Protein AF-A0A6A0AUH9-F1 (afdb_monomer_lite)

Organism: NCBI:txid2705029

Foldseek 3Di:
DPDDPPFQKDKDKDWDDPPPAIKIKIKMWAAAPVGDMDIFIDMDRDPVVRNVVRVVVCVVVPSVVRRVND

Radius of gyration: 13.19 Å; chains: 1; bounding box: 32×17×36 Å

InterPro domains:
  IPR036803 Porphobilinogen deaminase, C-terminal domain superfamily [G3DSA:3.30.160.40] (1-69)
  IPR036803 Porphobilinogen deaminase, C-terminal domain superfamily [SSF54782] (1-66)

Structure (mmCIF, N/CA/C/O backbone):
data_AF-A0A6A0AUH9-F1
#
_entry.id   AF-A0A6A0AUH9-F1
#
loop_
_atom_site.group_PDB
_atom_site.id
_atom_site.type_symbol
_atom_site.label_atom_id
_atom_site.label_alt_id
_atom_site.label_comp_id
_atom_site.label_asym_id
_atom_site.label_entity_id
_atom_site.label_seq_id
_atom_site.pdbx_PDB_ins_code
_atom_site.Cartn_x
_atom_site.Cartn_y
_atom_site.Cartn_z
_atom_site.occupancy
_atom_site.B_iso_or_equiv
_atom_site.auth_seq_id
_atom_site.auth_comp_id
_atom_site.auth_asym_id
_atom_site.auth_atom_id
_atom_site.pdbx_PDB_model_num
ATOM 1 N N . MET A 1 1 ? 6.585 -6.841 0.617 1.00 61.84 1 MET A N 1
ATOM 2 C CA . MET A 1 1 ? 7.027 -5.788 -0.323 1.00 61.84 1 MET A CA 1
ATOM 3 C C . MET A 1 1 ? 8.545 -5.721 -0.442 1.00 61.84 1 MET A C 1
ATOM 5 O O . MET A 1 1 ? 9.003 -5.613 -1.564 1.00 61.84 1 MET A O 1
ATOM 9 N N . GLY A 1 2 ? 9.328 -5.797 0.648 1.00 63.84 2 GLY A N 1
ATOM 10 C CA . GLY A 1 2 ? 10.797 -5.715 0.545 1.00 63.84 2 GLY A CA 1
ATOM 11 C C . GLY A 1 2 ? 11.303 -4.337 0.095 1.00 63.84 2 GLY A C 1
ATOM 12 O O . GLY A 1 2 ? 12.385 -4.242 -0.469 1.00 63.84 2 GLY A O 1
ATOM 13 N N . GLY A 1 3 ? 10.499 -3.286 0.301 1.00 61.34 3 GLY A N 1
ATOM 14 C CA . G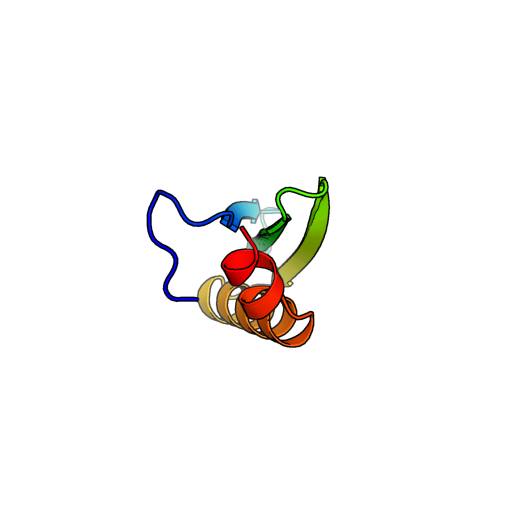LY A 1 3 ? 10.858 -1.921 -0.069 1.00 61.34 3 GLY A CA 1
ATOM 15 C C . GLY A 1 3 ? 12.034 -1.414 0.762 1.00 61.34 3 GLY A C 1
ATOM 16 O O . GLY A 1 3 ? 12.070 -1.591 1.977 1.00 61.34 3 GLY A O 1
ATOM 17 N N . PHE A 1 4 ? 12.982 -0.785 0.085 1.00 73.25 4 PHE A N 1
ATOM 18 C CA . PHE A 1 4 ? 14.106 -0.035 0.643 1.00 73.25 4 PHE A C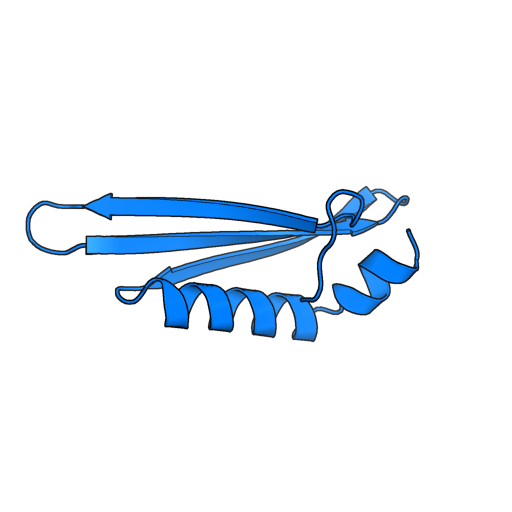A 1
ATOM 19 C C . PHE A 1 4 ? 13.886 1.458 0.354 1.00 73.25 4 PHE A C 1
ATOM 21 O O . PHE A 1 4 ? 13.034 1.794 -0.462 1.00 73.25 4 PHE A O 1
ATOM 28 N N . CYS A 1 5 ? 14.628 2.364 1.000 1.00 75.19 5 CYS A N 1
ATOM 29 C CA . CYS A 1 5 ? 14.368 3.815 0.925 1.00 75.19 5 CYS A CA 1
ATOM 30 C C . CYS A 1 5 ? 14.318 4.392 -0.503 1.00 75.19 5 CYS A C 1
ATOM 32 O O . CYS A 1 5 ? 13.645 5.391 -0.724 1.00 75.19 5 CYS A O 1
ATOM 34 N N . ASN A 1 6 ? 14.996 3.752 -1.460 1.00 78.75 6 ASN A N 1
ATOM 35 C CA . ASN A 1 6 ? 15.036 4.172 -2.865 1.00 78.75 6 ASN A CA 1
ATOM 36 C C . ASN A 1 6 ? 14.063 3.398 -3.769 1.00 78.75 6 ASN A C 1
ATOM 38 O O . ASN A 1 6 ? 14.081 3.581 -4.982 1.00 78.75 6 ASN A O 1
ATOM 42 N N . ALA A 1 7 ? 13.244 2.500 -3.216 1.00 83.06 7 ALA A N 1
ATOM 43 C CA . ALA A 1 7 ? 12.224 1.825 -4.002 1.00 83.06 7 ALA A CA 1
ATOM 44 C C . ALA A 1 7 ? 11.145 2.842 -4.421 1.00 83.06 7 ALA A C 1
ATOM 46 O O . ALA A 1 7 ? 10.761 3.678 -3.599 1.00 83.06 7 ALA A O 1
ATOM 47 N N . PRO A 1 8 ? 10.596 2.756 -5.648 1.00 88.19 8 PRO A N 1
ATOM 48 C CA . PRO A 1 8 ? 9.532 3.639 -6.130 1.00 88.19 8 PRO A CA 1
ATOM 49 C C . PRO A 1 8 ? 8.177 3.228 -5.530 1.00 88.19 8 PRO A C 1
ATOM 51 O O . PRO A 1 8 ? 7.213 2.909 -6.229 1.00 88.19 8 PRO A O 1
ATOM 54 N N . LEU A 1 9 ? 8.122 3.180 -4.202 1.00 89.56 9 LEU A N 1
ATOM 55 C CA . LEU A 1 9 ? 6.999 2.741 -3.395 1.00 89.56 9 LEU A CA 1
ATOM 56 C C . LEU A 1 9 ? 6.723 3.795 -2.326 1.00 89.56 9 LEU A C 1
ATOM 58 O O . LEU A 1 9 ? 7.637 4.253 -1.646 1.00 89.56 9 LEU A O 1
ATOM 62 N N . ALA A 1 10 ? 5.454 4.137 -2.133 1.00 92.00 10 ALA A N 1
ATOM 63 C CA . ALA A 1 10 ? 5.024 5.009 -1.048 1.00 92.00 10 ALA A CA 1
ATOM 64 C C . ALA A 1 10 ? 3.904 4.344 -0.251 1.00 92.00 10 ALA A C 1
ATOM 66 O O . ALA A 1 10 ? 3.006 3.729 -0.826 1.00 92.00 10 ALA A O 1
ATOM 67 N N . GLY A 1 11 ? 3.947 4.494 1.071 1.00 92.94 11 GLY A N 1
ATOM 68 C CA . GLY A 1 11 ? 2.913 4.029 1.988 1.00 92.94 11 GLY A CA 1
ATOM 69 C C . GLY A 1 11 ? 2.451 5.165 2.891 1.00 92.94 11 GLY A C 1
ATOM 70 O O . GLY A 1 11 ? 3.262 5.964 3.349 1.00 92.94 11 GLY A O 1
ATOM 71 N N . TYR A 1 12 ? 1.149 5.235 3.143 1.00 95.44 12 TYR A N 1
ATOM 72 C CA . TYR A 1 12 ? 0.546 6.194 4.060 1.00 95.44 12 TYR A CA 1
ATOM 73 C C . TYR A 1 12 ? -0.596 5.529 4.828 1.00 95.44 12 TYR A C 1
ATOM 75 O O . TYR A 1 12 ? -1.349 4.737 4.261 1.00 95.44 12 TYR A O 1
ATOM 83 N N . CYS A 1 13 ? -0.725 5.848 6.113 1.00 96.62 13 CYS A N 1
ATOM 84 C CA . CYS A 1 13 ? -1.799 5.355 6.963 1.00 96.62 13 CYS A CA 1
ATOM 85 C C . CYS A 1 13 ? -2.457 6.524 7.697 1.00 96.62 13 CYS A C 1
ATOM 87 O O . CYS A 1 13 ? -1.768 7.418 8.189 1.00 96.62 13 CYS A O 1
ATOM 89 N N . THR A 1 14 ? -3.782 6.485 7.790 1.00 97.75 14 THR A N 1
ATOM 90 C CA . THR A 1 14 ? -4.584 7.380 8.623 1.00 97.75 14 THR A CA 1
ATOM 91 C C . THR A 1 14 ? -5.393 6.546 9.601 1.00 97.75 14 THR A C 1
ATOM 93 O O . THR A 1 14 ? -6.127 5.650 9.183 1.00 97.75 14 THR A O 1
ATOM 96 N N . THR A 1 15 ? -5.291 6.863 10.887 1.00 97.62 15 THR A N 1
ATOM 97 C CA . THR A 1 15 ? -6.232 6.380 11.900 1.00 97.62 15 THR A CA 1
ATOM 98 C C . THR A 1 15 ? -7.466 7.274 11.866 1.00 97.62 15 THR A C 1
ATOM 100 O O . THR A 1 15 ? -7.337 8.493 11.970 1.00 97.62 15 THR A O 1
ATOM 103 N N . ASN A 1 16 ? -8.643 6.681 11.709 1.00 96.31 16 ASN A N 1
ATOM 104 C CA . ASN A 1 16 ? -9.924 7.367 11.817 1.00 96.31 16 ASN A CA 1
ATOM 105 C C . ASN A 1 16 ? -10.600 6.885 13.102 1.00 96.31 16 ASN A C 1
ATOM 107 O O . ASN A 1 16 ? -10.758 5.681 13.293 1.00 96.31 16 ASN A O 1
ATOM 111 N N . ASP A 1 17 ? -10.982 7.823 13.955 1.00 96.31 17 ASP A N 1
ATOM 112 C CA . ASP A 1 17 ? -11.678 7.576 15.214 1.00 96.31 17 ASP A CA 1
ATOM 113 C C . ASP A 1 17 ? -12.960 8.412 15.201 1.00 96.31 17 ASP A C 1
ATOM 115 O O . ASP A 1 17 ? -12.900 9.632 15.022 1.00 96.31 17 ASP A O 1
ATOM 119 N N . ASP A 1 18 ? -14.112 7.750 15.303 1.00 94.31 18 ASP A N 1
ATOM 120 C CA . ASP A 1 18 ? -15.430 8.395 15.357 1.00 94.31 18 ASP A CA 1
ATOM 121 C C . ASP A 1 18 ? -16.012 8.454 16.783 1.00 94.31 18 ASP A C 1
ATOM 123 O O . ASP A 1 18 ? -17.161 8.856 16.974 1.00 94.31 18 ASP A O 1
ATOM 127 N N . GLY A 1 19 ? -15.218 8.077 17.790 1.00 93.25 19 GLY A N 1
ATOM 128 C CA . GLY A 1 19 ? -15.599 8.020 19.199 1.00 93.25 19 GLY A CA 1
ATOM 129 C C . GLY A 1 19 ? -16.289 6.719 19.616 1.00 93.25 19 GLY A C 1
ATOM 130 O O . GLY A 1 19 ? -16.417 6.467 20.814 1.00 93.25 19 GLY A O 1
ATOM 131 N N . ASN A 1 20 ? -16.708 5.880 18.665 1.00 93.75 20 ASN A N 1
ATOM 132 C CA . ASN A 1 20 ? -17.365 4.598 18.926 1.00 93.75 20 ASN A CA 1
ATOM 133 C C . ASN A 1 20 ? -16.605 3.416 18.298 1.00 93.75 20 ASN A C 1
ATOM 135 O O . ASN A 1 20 ? -16.723 2.279 18.757 1.00 93.75 20 ASN A O 1
ATOM 139 N N . SER A 1 21 ? -15.811 3.681 17.262 1.00 94.38 21 SER A N 1
ATOM 140 C CA . SER A 1 21 ? -14.976 2.726 16.549 1.00 94.38 21 SER A CA 1
ATOM 141 C C . SER A 1 21 ? -13.699 3.386 16.022 1.00 94.38 21 SER A C 1
ATOM 143 O O . SER A 1 21 ? -13.672 4.566 15.666 1.00 94.38 21 SER A O 1
ATOM 145 N N . VAL A 1 22 ? -12.626 2.596 15.948 1.00 96.75 22 VAL A N 1
ATOM 146 C CA . VAL A 1 22 ? -11.357 3.005 15.339 1.00 96.75 22 VAL A CA 1
ATOM 147 C C . VAL A 1 22 ? -11.132 2.179 14.082 1.00 96.75 22 VAL A C 1
ATOM 149 O O . VAL A 1 22 ? -11.191 0.951 14.106 1.00 96.75 22 VAL A O 1
ATOM 152 N N . THR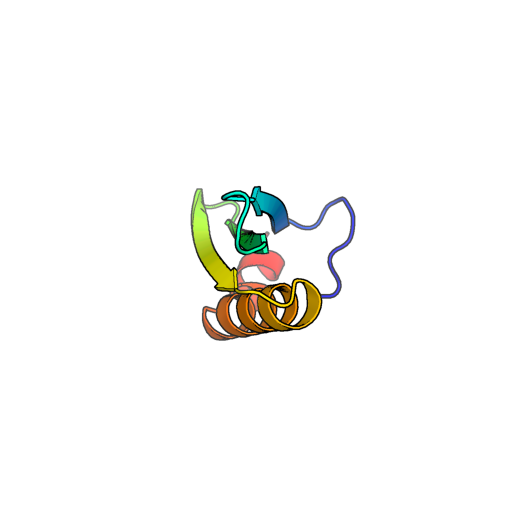 A 1 23 ? -10.835 2.855 12.978 1.00 98.00 23 THR A N 1
ATOM 153 C CA . THR A 1 23 ? -10.464 2.226 11.709 1.00 98.00 23 THR A CA 1
ATOM 154 C C . THR A 1 23 ? -9.156 2.798 11.183 1.00 98.00 23 THR A C 1
ATOM 156 O O . THR A 1 23 ? -8.752 3.911 11.506 1.00 98.00 23 THR A O 1
ATOM 159 N N . TYR A 1 24 ? -8.491 2.048 10.317 1.00 98.06 24 TYR A N 1
ATOM 160 C CA . TYR A 1 24 ? -7.217 2.407 9.716 1.00 98.06 24 TYR A CA 1
ATOM 161 C C . TYR A 1 24 ? -7.371 2.427 8.208 1.00 98.06 24 TYR A C 1
ATOM 163 O O . TYR A 1 24 ? -7.615 1.396 7.586 1.00 98.06 24 TYR A O 1
ATOM 171 N N . THR A 1 25 ? -7.220 3.603 7.611 1.00 98.06 25 THR A N 1
ATOM 172 C CA . THR A 1 25 ? -7.125 3.757 6.163 1.00 98.06 25 THR A CA 1
ATOM 173 C C . THR A 1 25 ? -5.666 3.622 5.755 1.00 98.06 25 THR A C 1
ATOM 175 O O . THR A 1 25 ? -4.873 4.528 5.995 1.00 98.06 25 THR A O 1
ATOM 178 N N . VAL A 1 26 ? -5.310 2.527 5.091 1.00 97.94 26 VAL A N 1
ATOM 179 C CA . VAL A 1 26 ? -3.976 2.312 4.523 1.00 97.94 26 VAL A CA 1
ATOM 180 C C . VAL A 1 26 ? -4.017 2.575 3.024 1.00 97.94 26 VAL A C 1
ATOM 182 O O . VAL A 1 26 ? -4.898 2.089 2.315 1.00 97.94 26 VAL A O 1
ATOM 185 N N . ARG A 1 27 ? -3.040 3.331 2.532 1.00 97.50 27 ARG A N 1
ATOM 186 C CA . ARG A 1 27 ? -2.802 3.587 1.115 1.00 97.50 27 ARG A CA 1
ATOM 187 C C . ARG A 1 27 ? -1.381 3.189 0.755 1.00 97.50 27 ARG A C 1
ATOM 189 O O . ARG A 1 27 ? -0.443 3.565 1.454 1.00 97.50 27 ARG A O 1
ATOM 196 N N . ALA A 1 28 ? -1.214 2.495 -0.360 1.00 95.75 28 ALA A N 1
ATOM 197 C CA . ALA A 1 28 ? 0.092 2.214 -0.928 1.00 95.75 28 ALA A CA 1
ATOM 198 C C . ALA A 1 28 ? 0.105 2.504 -2.428 1.00 95.75 28 ALA A C 1
ATOM 200 O O . ALA A 1 28 ? -0.874 2.257 -3.132 1.00 95.75 28 ALA A O 1
ATOM 201 N N . ARG A 1 29 ? 1.226 3.043 -2.906 1.00 94.69 29 ARG A N 1
ATOM 202 C CA . ARG A 1 29 ? 1.443 3.400 -4.305 1.00 94.69 29 ARG A CA 1
ATOM 203 C C . ARG A 1 29 ? 2.748 2.819 -4.818 1.00 94.69 29 ARG A C 1
ATOM 205 O O . ARG A 1 29 ? 3.739 2.821 -4.092 1.00 94.69 29 ARG A O 1
ATOM 212 N N . ALA A 1 30 ? 2.740 2.380 -6.069 1.00 92.75 30 ALA A N 1
ATOM 213 C CA . ALA A 1 30 ? 3.931 2.010 -6.821 1.00 92.75 30 ALA A CA 1
ATOM 214 C C . ALA A 1 30 ? 4.030 2.865 -8.080 1.00 92.75 30 ALA A C 1
ATOM 216 O O . ALA A 1 30 ? 3.017 3.110 -8.735 1.00 92.75 30 ALA A O 1
ATOM 217 N N . PHE A 1 31 ? 5.240 3.307 -8.401 1.00 90.44 31 PHE A N 1
ATOM 218 C CA . PHE A 1 31 ? 5.512 4.228 -9.498 1.00 90.44 31 PHE A CA 1
ATOM 219 C C . PHE A 1 31 ? 6.452 3.576 -10.514 1.00 90.44 31 PHE A C 1
ATOM 221 O O . PHE A 1 31 ? 7.329 2.799 -10.146 1.00 90.44 31 PHE A O 1
ATOM 228 N N . SER A 1 32 ? 6.284 3.928 -11.787 1.00 88.00 32 SER A N 1
ATOM 229 C CA . SER A 1 32 ? 7.274 3.670 -12.842 1.00 88.00 32 SER A CA 1
ATOM 230 C C . SER A 1 32 ? 7.930 4.978 -13.295 1.00 88.00 32 SER A C 1
ATOM 232 O O . SER A 1 32 ? 7.303 6.035 -13.170 1.00 88.00 32 SER A O 1
ATOM 234 N N . PRO A 1 33 ? 9.114 4.931 -13.932 1.00 82.50 33 PRO A N 1
ATOM 235 C CA . PRO A 1 33 ? 9.737 6.115 -14.532 1.00 82.50 33 PRO A CA 1
ATOM 236 C C . PRO A 1 33 ? 8.881 6.749 -15.627 1.00 82.50 33 PRO A C 1
ATOM 238 O O . PRO A 1 33 ? 8.951 7.949 -15.857 1.00 82.50 33 PRO A O 1
ATOM 241 N N . SER A 1 34 ? 8.043 5.940 -16.286 1.00 86.38 34 SER A N 1
ATOM 242 C CA . SER A 1 34 ? 7.109 6.399 -17.321 1.00 86.38 34 SER A CA 1
ATOM 243 C C . SER A 1 34 ? 5.939 7.232 -16.778 1.00 86.38 34 SER A C 1
ATOM 245 O O . SER A 1 34 ? 5.161 7.768 -17.561 1.00 86.38 34 SER A O 1
ATOM 247 N N . GLY A 1 35 ? 5.781 7.323 -15.451 1.00 84.00 35 GLY A N 1
ATOM 248 C CA . GLY A 1 35 ? 4.674 8.028 -14.801 1.00 84.00 35 GLY A CA 1
ATOM 249 C C . GLY A 1 35 ? 3.433 7.168 -14.542 1.00 84.00 35 GLY A C 1
ATOM 250 O O . GLY A 1 35 ? 2.481 7.649 -13.933 1.00 84.00 35 GLY A O 1
ATOM 251 N N . THR A 1 36 ? 3.436 5.889 -14.937 1.00 89.88 36 THR A N 1
ATOM 252 C CA . THR A 1 36 ? 2.375 4.939 -14.556 1.00 89.88 36 THR A CA 1
ATOM 253 C C . THR A 1 36 ? 2.405 4.697 -13.048 1.00 89.88 36 THR A C 1
ATOM 255 O O . THR A 1 36 ? 3.482 4.471 -12.486 1.00 89.88 36 THR A O 1
ATOM 258 N N . VAL A 1 37 ? 1.229 4.716 -12.411 1.00 93.56 37 VAL A N 1
ATOM 259 C CA . VAL A 1 37 ? 1.057 4.529 -10.964 1.00 93.56 37 VAL A CA 1
ATOM 260 C C . VAL A 1 37 ? 0.021 3.448 -10.686 1.00 93.56 37 VAL A C 1
ATOM 262 O O . VAL A 1 37 ? -1.075 3.478 -11.242 1.00 93.56 37 VAL A O 1
ATOM 265 N N . ILE A 1 38 ? 0.340 2.536 -9.769 1.00 93.69 38 ILE A N 1
ATOM 266 C CA . ILE A 1 38 ? -0.644 1.650 -9.138 1.00 93.69 38 ILE A CA 1
ATOM 267 C C . ILE A 1 38 ? -0.935 2.220 -7.753 1.00 93.69 38 ILE A C 1
ATOM 269 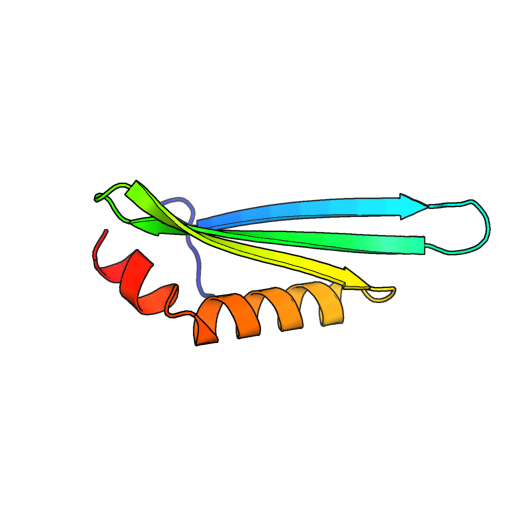O O . ILE A 1 38 ? -0.011 2.421 -6.971 1.00 93.69 38 ILE A O 1
ATOM 273 N N . ASP A 1 39 ? -2.204 2.485 -7.451 1.00 95.75 39 ASP A N 1
ATOM 274 C CA . ASP A 1 39 ? -2.665 3.070 -6.188 1.00 95.75 39 ASP A CA 1
ATOM 275 C C . ASP A 1 39 ? -3.705 2.148 -5.556 1.00 95.75 39 ASP A C 1
ATOM 277 O O . ASP A 1 39 ? -4.736 1.854 -6.160 1.00 95.75 39 ASP A O 1
ATOM 281 N N . VAL A 1 40 ? -3.424 1.674 -4.346 1.00 97.25 40 VAL A N 1
ATOM 282 C CA . VAL A 1 40 ? -4.316 0.800 -3.586 1.00 97.25 40 VAL A CA 1
ATOM 283 C C . VAL A 1 40 ? -4.625 1.460 -2.257 1.00 97.25 40 VAL A C 1
ATOM 285 O O . VAL A 1 40 ? -3.721 1.886 -1.537 1.00 97.25 40 VAL A O 1
ATOM 288 N N . ARG A 1 41 ? -5.909 1.498 -1.903 1.00 97.62 41 ARG A N 1
ATOM 289 C CA . ARG A 1 41 ? -6.400 2.014 -0.627 1.00 97.62 41 ARG A CA 1
ATOM 290 C C . ARG A 1 41 ? -7.405 1.045 -0.025 1.00 97.62 41 ARG A C 1
ATOM 292 O O . ARG A 1 41 ? -8.293 0.572 -0.726 1.00 97.62 41 ARG A O 1
ATOM 299 N N . GLN A 1 42 ? -7.297 0.814 1.277 1.00 97.69 42 GLN A N 1
ATOM 300 C CA . GLN A 1 42 ? -8.269 0.034 2.030 1.00 97.69 42 GLN A CA 1
ATOM 301 C C . GLN A 1 42 ? -8.439 0.601 3.437 1.00 97.69 42 GLN A C 1
ATOM 303 O O . GLN A 1 42 ? -7.490 1.138 4.006 1.00 97.69 42 GLN A O 1
ATOM 308 N N . THR A 1 43 ? -9.641 0.463 3.988 1.00 98.12 43 THR A N 1
ATOM 309 C CA . THR A 1 43 ? -9.953 0.807 5.376 1.00 98.12 43 THR A CA 1
ATOM 310 C C . THR A 1 43 ? -10.405 -0.448 6.116 1.00 98.12 43 THR A C 1
ATOM 312 O O . THR A 1 43 ? -11.143 -1.256 5.550 1.00 98.12 43 THR A O 1
ATOM 315 N N . GLY A 1 44 ? -9.957 -0.624 7.356 1.00 97.62 44 GLY A N 1
ATOM 316 C CA . GLY A 1 44 ? -10.373 -1.735 8.212 1.00 97.62 44 GLY A CA 1
ATOM 317 C C . GLY A 1 44 ? -10.057 -1.486 9.684 1.00 97.62 44 GLY A C 1
ATOM 318 O O . GLY A 1 44 ? -9.317 -0.568 10.016 1.00 97.62 44 GLY A O 1
ATOM 319 N N . GLU A 1 45 ? -10.627 -2.296 10.569 1.00 97.38 45 GLU A N 1
ATOM 320 C CA . GLU A 1 45 ? -10.500 -2.142 12.031 1.00 97.38 45 GLU A CA 1
ATOM 321 C C . GLU A 1 45 ? -9.165 -2.674 12.579 1.00 97.38 45 GLU A C 1
ATOM 323 O O . GLU A 1 45 ? -8.707 -2.260 13.637 1.00 97.38 45 GLU A O 1
ATOM 328 N N . ASP A 1 46 ? -8.498 -3.564 11.840 1.00 96.94 46 ASP A N 1
ATOM 329 C CA . ASP A 1 46 ? -7.182 -4.101 12.193 1.00 96.94 46 ASP A CA 1
ATOM 330 C C . ASP A 1 46 ? -6.123 -3.519 11.252 1.00 96.94 46 ASP A C 1
ATOM 332 O O . ASP A 1 46 ? -6.106 -3.807 10.048 1.00 96.94 46 ASP A O 1
ATOM 336 N N . ALA A 1 47 ? -5.226 -2.700 11.803 1.00 94.69 47 ALA A N 1
ATOM 337 C CA . ALA A 1 47 ? -4.174 -2.030 11.045 1.00 94.69 47 ALA A CA 1
ATOM 338 C C . ALA A 1 47 ? -3.262 -3.017 10.297 1.00 94.69 47 ALA A C 1
ATOM 340 O O . ALA A 1 47 ? -2.918 -2.792 9.134 1.00 94.69 47 ALA A O 1
ATOM 341 N N . THR A 1 48 ? -2.896 -4.131 10.935 1.00 96.69 48 THR A N 1
ATOM 342 C CA . THR A 1 48 ? -1.955 -5.111 10.378 1.00 96.69 48 THR A CA 1
ATOM 343 C C . THR A 1 48 ? -2.598 -5.881 9.234 1.00 96.69 48 THR A C 1
ATOM 345 O O . THR A 1 48 ? -2.017 -5.993 8.151 1.00 96.69 48 THR A O 1
ATOM 348 N N . ARG A 1 49 ? -3.824 -6.375 9.436 1.00 97.69 49 ARG A N 1
ATOM 349 C CA . ARG A 1 49 ? -4.581 -7.080 8.392 1.00 97.69 49 ARG A CA 1
ATOM 350 C C . ARG A 1 49 ? -4.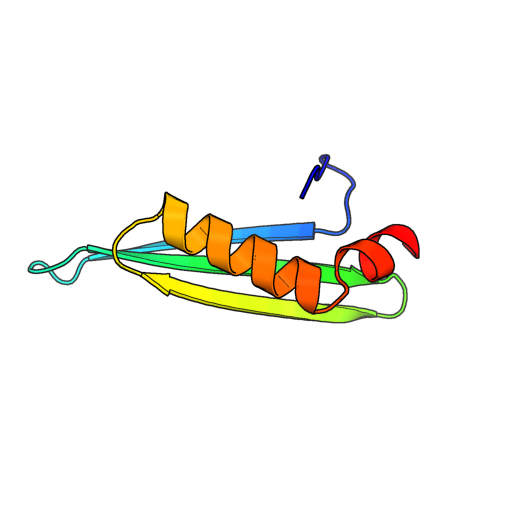879 -6.163 7.213 1.00 97.69 49 ARG A C 1
ATOM 352 O O . ARG A 1 49 ? -4.723 -6.585 6.068 1.00 97.69 49 ARG A O 1
ATOM 359 N N . THR A 1 50 ? -5.237 -4.909 7.481 1.00 97.69 50 THR A N 1
ATOM 360 C CA . THR A 1 50 ? -5.509 -3.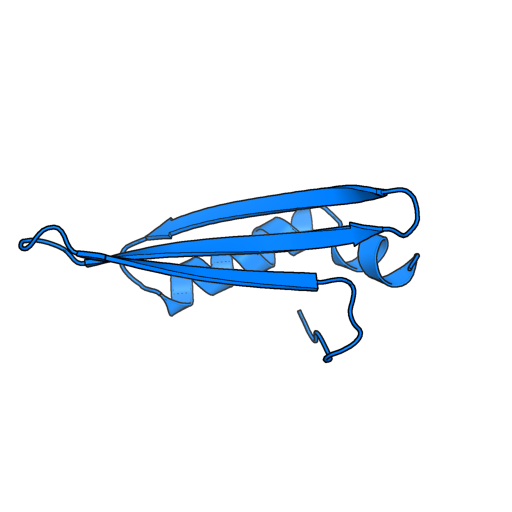915 6.434 1.00 97.69 50 THR A CA 1
ATOM 361 C C . THR A 1 50 ? -4.247 -3.609 5.627 1.00 97.69 50 THR A C 1
ATOM 363 O O . THR A 1 50 ? -4.280 -3.644 4.397 1.00 97.69 50 THR A O 1
ATOM 366 N N . ALA A 1 51 ? -3.103 -3.398 6.286 1.00 96.50 51 ALA A N 1
ATOM 367 C CA . ALA A 1 51 ? -1.831 -3.167 5.603 1.00 96.50 51 ALA A CA 1
ATOM 368 C C . ALA A 1 51 ? -1.383 -4.374 4.762 1.00 96.50 51 ALA A C 1
ATOM 370 O O . ALA A 1 51 ? -0.915 -4.202 3.631 1.00 96.50 51 ALA A O 1
ATOM 371 N N . LEU A 1 52 ? -1.560 -5.596 5.275 1.00 96.31 52 LEU A N 1
ATOM 372 C CA . LEU A 1 52 ? -1.256 -6.820 4.536 1.00 96.31 52 LEU A CA 1
ATOM 373 C C . LEU A 1 52 ? -2.135 -6.951 3.287 1.00 96.31 52 LEU A C 1
ATOM 375 O O . LEU A 1 52 ? -1.615 -7.226 2.205 1.00 96.31 52 LEU A O 1
ATOM 379 N N . ALA A 1 53 ? -3.441 -6.713 3.420 1.00 97.25 53 ALA A N 1
ATOM 380 C CA . ALA A 1 53 ? -4.381 -6.773 2.307 1.00 97.25 53 ALA A CA 1
ATOM 381 C C . ALA A 1 53 ? -4.029 -5.753 1.212 1.00 97.25 53 ALA A C 1
ATOM 383 O O . ALA A 1 53 ? -3.980 -6.116 0.033 1.00 97.25 53 ALA A O 1
ATOM 384 N N . VAL A 1 54 ? -3.669 -4.523 1.599 1.00 97.12 54 VAL A N 1
ATOM 385 C CA . VAL A 1 54 ? -3.175 -3.492 0.672 1.00 97.12 54 VAL A CA 1
ATOM 386 C C . VAL A 1 54 ? -1.900 -3.947 -0.036 1.00 97.12 54 VAL A C 1
ATOM 388 O O . VAL A 1 54 ? -1.824 -3.860 -1.259 1.00 97.12 54 VAL A O 1
ATOM 391 N N . CYS A 1 55 ? -0.913 -4.488 0.684 1.00 94.38 55 CYS A N 1
ATOM 392 C CA . CYS A 1 55 ? 0.330 -4.973 0.073 1.00 94.38 55 CYS A CA 1
ATOM 393 C C . CYS A 1 55 ? 0.091 -6.131 -0.909 1.00 94.38 55 CYS A C 1
ATOM 395 O O . CYS A 1 55 ? 0.705 -6.182 -1.978 1.00 94.38 55 CYS A O 1
ATOM 397 N N . GLN A 1 56 ? -0.798 -7.063 -0.563 1.00 95.12 56 GLN A N 1
ATOM 398 C CA . GLN A 1 56 ? -1.165 -8.178 -1.435 1.00 95.12 56 GLN A CA 1
ATOM 399 C C . GLN A 1 56 ? -1.900 -7.691 -2.685 1.00 95.12 56 GLN A C 1
ATOM 401 O O . GLN A 1 56 ? -1.591 -8.146 -3.783 1.00 95.12 56 GLN A O 1
ATOM 406 N N . ALA A 1 57 ? -2.839 -6.754 -2.542 1.00 95.38 57 ALA A N 1
ATOM 407 C CA . ALA A 1 57 ? -3.536 -6.147 -3.672 1.00 95.38 57 ALA A CA 1
ATOM 408 C C . ALA A 1 57 ? -2.563 -5.395 -4.587 1.00 95.38 57 ALA A C 1
ATOM 410 O O . ALA A 1 57 ? -2.554 -5.628 -5.791 1.00 95.38 57 ALA A O 1
ATOM 411 N N . LEU A 1 58 ? -1.671 -4.587 -4.013 1.00 93.31 58 LEU A N 1
ATOM 412 C CA . LEU A 1 58 ? -0.645 -3.861 -4.757 1.00 93.31 58 LEU A CA 1
ATOM 413 C C . LEU A 1 58 ? 0.267 -4.825 -5.540 1.00 93.31 58 LEU A C 1
ATOM 415 O O . LEU A 1 58 ? 0.549 -4.600 -6.715 1.00 93.31 58 LEU A O 1
ATOM 419 N N . THR A 1 59 ? 0.649 -5.950 -4.927 1.00 91.75 59 THR A N 1
ATOM 420 C CA . THR A 1 59 ? 1.426 -7.013 -5.586 1.00 91.75 59 THR A CA 1
ATOM 421 C C . THR A 1 59 ? 0.647 -7.668 -6.729 1.00 91.75 59 THR A C 1
ATOM 423 O O . THR A 1 59 ? 1.192 -7.814 -7.819 1.00 91.75 59 THR A O 1
ATOM 426 N N . ARG A 1 60 ? -0.632 -8.019 -6.519 1.00 93.00 60 ARG A N 1
ATOM 427 C CA . ARG A 1 60 ? -1.502 -8.599 -7.562 1.00 93.00 60 ARG A CA 1
ATOM 428 C C . ARG A 1 60 ? -1.689 -7.672 -8.760 1.00 93.00 60 ARG A C 1
ATOM 430 O O . ARG A 1 60 ? -1.852 -8.157 -9.871 1.00 93.00 60 ARG A O 1
ATOM 437 N N . HIS A 1 61 ? -1.652 -6.361 -8.541 1.00 92.56 61 HIS A N 1
ATOM 438 C CA . HIS A 1 61 ? -1.728 -5.368 -9.610 1.00 92.56 61 HIS A CA 1
ATOM 439 C C . HIS A 1 61 ? -0.400 -5.151 -10.355 1.00 92.56 61 HIS A C 1
ATOM 441 O O . HIS A 1 61 ? -0.347 -4.305 -11.240 1.00 92.56 61 HIS A O 1
ATOM 447 N N . GLY A 1 62 ? 0.659 -5.906 -10.039 1.00 89.62 62 GLY A N 1
ATOM 448 C CA . GLY A 1 62 ? 1.931 -5.857 -10.769 1.00 89.62 62 GLY A CA 1
ATOM 449 C C . GLY A 1 62 ? 2.922 -4.817 -10.247 1.00 89.62 62 GLY A C 1
ATOM 450 O O . GLY A 1 62 ? 3.886 -4.486 -10.930 1.00 89.62 62 GLY A O 1
ATOM 451 N N . ALA A 1 63 ? 2.738 -4.298 -9.028 1.00 84.31 63 ALA A N 1
ATOM 452 C CA . ALA A 1 63 ? 3.629 -3.276 -8.472 1.00 84.31 63 ALA A CA 1
ATOM 453 C C . ALA A 1 63 ? 5.093 -3.707 -8.338 1.00 84.31 63 ALA A C 1
ATOM 455 O O . ALA A 1 63 ? 5.979 -2.860 -8.391 1.00 84.31 63 ALA A O 1
ATOM 456 N N . LEU A 1 64 ? 5.357 -5.006 -8.166 1.00 79.94 64 LEU A N 1
ATOM 457 C CA . LEU A 1 64 ? 6.725 -5.522 -8.122 1.00 79.94 64 LEU A CA 1
ATOM 458 C C . LEU A 1 64 ? 7.412 -5.438 -9.485 1.00 79.94 64 LEU A C 1
ATOM 460 O O . LEU A 1 64 ? 8.597 -5.124 -9.545 1.00 79.94 64 LEU A O 1
ATOM 464 N N . ASP A 1 65 ? 6.676 -5.693 -10.563 1.00 81.00 65 ASP A N 1
ATOM 465 C CA . ASP A 1 65 ? 7.209 -5.604 -11.921 1.00 81.00 65 ASP A CA 1
ATOM 466 C C . ASP A 1 65 ? 7.368 -4.137 -12.329 1.00 81.00 65 ASP A C 1
ATOM 468 O O . ASP A 1 65 ? 8.405 -3.749 -12.864 1.00 81.00 65 ASP A O 1
ATOM 472 N N . LEU A 1 66 ? 6.396 -3.299 -11.954 1.00 77.00 66 LEU A N 1
ATOM 473 C CA . LEU A 1 66 ? 6.446 -1.852 -12.151 1.00 77.00 66 LEU A CA 1
ATOM 474 C C . LEU A 1 66 ? 7.664 -1.214 -11.461 1.00 77.00 66 LEU A C 1
ATOM 476 O O . LEU A 1 66 ? 8.331 -0.371 -12.053 1.00 77.00 66 LEU A O 1
ATOM 480 N N . ALA A 1 67 ? 7.971 -1.637 -10.230 1.00 69.50 67 ALA A N 1
ATOM 481 C CA . ALA A 1 67 ? 9.087 -1.110 -9.448 1.00 69.50 67 ALA A CA 1
ATOM 482 C C . ALA A 1 67 ? 10.467 -1.621 -9.902 1.00 69.50 67 ALA A C 1
ATOM 484 O O . ALA A 1 67 ? 11.467 -0.978 -9.604 1.00 69.50 67 ALA A O 1
ATOM 485 N N . LYS A 1 68 ? 10.544 -2.767 -10.593 1.00 70.44 68 LYS A N 1
ATOM 486 C CA . LYS A 1 68 ? 11.793 -3.289 -11.186 1.00 70.44 68 LYS A CA 1
ATOM 487 C C . LYS A 1 68 ? 12.136 -2.642 -12.523 1.00 70.44 68 LYS A C 1
ATOM 489 O O . LYS A 1 68 ? 13.294 -2.650 -12.917 1.00 70.44 68 LYS A O 1
ATOM 494 N N . ALA A 1 69 ? 11.133 -2.125 -13.226 1.00 59.81 69 ALA A N 1
ATOM 495 C CA . ALA A 1 69 ? 11.315 -1.353 -14.451 1.00 59.81 69 ALA A CA 1
ATOM 496 C C . ALA A 1 69 ? 11.737 0.107 -14.177 1.00 59.81 69 ALA A C 1
ATOM 498 O O . ALA A 1 69 ? 11.709 0.923 -15.101 1.00 59.81 69 ALA A O 1
ATOM 499 N N . ALA A 1 70 ? 12.057 0.435 -12.917 1.00 55.34 70 ALA A N 1
ATOM 500 C CA . ALA A 1 70 ? 12.402 1.767 -12.441 1.00 55.34 70 ALA A CA 1
ATOM 501 C C . ALA A 1 70 ? 13.895 1.985 -12.212 1.00 55.34 70 ALA A C 1
ATOM 503 O O . ALA A 1 70 ? 14.587 1.004 -11.860 1.00 55.34 70 ALA A O 1
#

pLDDT: mean 89.55, std 10.74, range [55.34, 98.12]

Secondary structure (DSSP, 8-state):
----TTSSEEEEEEEEE-SS-EEEEEEEEEE-TTS-EEEEEEEES-HHHHHHHHHHHHHHTTHHHHHHT-

Sequence (70 aa):
MGGFCNAPLAGYCTTNDDGNSVTYTVRARAFSPSGTVIDVRQTGEDATRTALAVCQALTRHGALDLAKAA